Protein AF-A0A8T0BII1-F1 (afdb_monomer_lite)

Secondary structure (DSSP, 8-state):
-HHHHHHHHHHHHHHTTS-HHHHHHHHHHT-STT---HHHHHHHTTGGGS-HHHHHHHHHHH-SS-SSS--HHHHHTHHHHH-TTPPPPPHHHHHHHHHHH-SS---

Structure (mmCIF, N/CA/C/O backbone):
data_AF-A0A8T0BII1-F1
#
_entry.id   AF-A0A8T0BII1-F1
#
loop_
_atom_site.group_PDB
_atom_site.id
_atom_site.type_symbol
_atom_site.label_atom_id
_atom_site.label_alt_id
_atom_si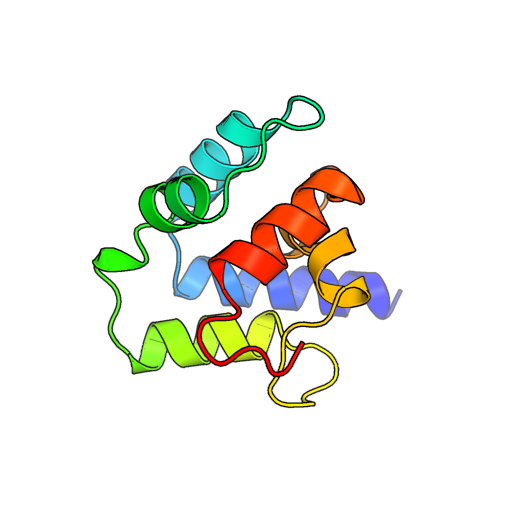te.label_comp_id
_atom_site.label_asym_id
_atom_site.label_entity_id
_atom_site.label_seq_id
_atom_site.pdbx_PDB_ins_code
_atom_site.Cartn_x
_atom_site.Cartn_y
_atom_site.Cartn_z
_atom_site.occupancy
_atom_site.B_iso_or_equiv
_atom_site.auth_seq_id
_atom_site.auth_comp_id
_atom_site.auth_asym_id
_atom_site.auth_atom_id
_atom_site.pdbx_PDB_model_num
ATOM 1 N N . ASP A 1 1 ? -17.172 -20.540 -1.242 1.00 54.38 1 ASP A N 1
ATOM 2 C CA . ASP A 1 1 ? -17.619 -19.129 -1.257 1.00 54.38 1 ASP A CA 1
ATOM 3 C C . ASP A 1 1 ? -17.373 -18.253 -0.027 1.00 54.38 1 ASP A C 1
ATOM 5 O O . ASP A 1 1 ? -17.680 -17.069 -0.089 1.00 54.38 1 ASP A O 1
ATOM 9 N N . LYS A 1 2 ? -16.744 -18.720 1.064 1.00 46.16 2 LYS A N 1
ATOM 10 C CA . LYS A 1 2 ? -16.380 -17.819 2.183 1.00 46.16 2 LYS A CA 1
ATOM 11 C C . LYS A 1 2 ? -15.301 -16.787 1.811 1.00 46.16 2 LYS A C 1
ATOM 13 O O . LYS A 1 2 ? -15.339 -15.673 2.319 1.00 46.16 2 LYS A O 1
ATOM 18 N N . GLN A 1 3 ? -14.400 -17.129 0.882 1.00 50.59 3 GLN A N 1
ATOM 19 C CA . GLN A 1 3 ? -13.415 -16.190 0.328 1.00 50.59 3 GLN A CA 1
ATOM 20 C C . GLN A 1 3 ? -14.083 -15.011 -0.395 1.00 50.59 3 GLN A C 1
ATOM 22 O O . GLN A 1 3 ? -13.679 -13.878 -0.176 1.00 50.59 3 GLN A O 1
ATOM 27 N N . ILE A 1 4 ? -15.138 -15.246 -1.189 1.00 52.38 4 ILE A N 1
ATOM 28 C CA . ILE A 1 4 ? -15.838 -14.165 -1.906 1.00 52.38 4 ILE A CA 1
ATOM 29 C C . ILE A 1 4 ? -16.488 -13.192 -0.916 1.00 52.38 4 ILE A C 1
ATOM 31 O O . ILE A 1 4 ? -16.379 -11.979 -1.085 1.00 52.38 4 ILE A O 1
ATOM 35 N N . ILE A 1 5 ? -17.102 -13.705 0.155 1.00 56.69 5 ILE A N 1
ATOM 36 C CA . ILE A 1 5 ? -17.719 -12.870 1.196 1.00 56.69 5 ILE A CA 1
ATOM 37 C C . ILE A 1 5 ? -16.653 -12.052 1.943 1.00 56.69 5 ILE A C 1
ATOM 39 O O . ILE A 1 5 ? -16.830 -10.850 2.124 1.00 56.69 5 ILE A O 1
ATOM 43 N N . PHE A 1 6 ? -15.528 -12.669 2.321 1.00 57.06 6 PHE A N 1
ATOM 44 C CA . PHE A 1 6 ? -14.435 -11.990 3.027 1.00 57.06 6 PHE A CA 1
ATOM 45 C C . PHE A 1 6 ? -13.783 -10.890 2.171 1.00 57.06 6 PHE A C 1
ATOM 47 O O . PHE A 1 6 ? -13.605 -9.770 2.643 1.00 57.06 6 PHE A O 1
ATOM 54 N N . LEU A 1 7 ? -13.529 -11.164 0.884 1.00 52.75 7 LEU A N 1
ATOM 55 C CA . LEU A 1 7 ? -13.013 -10.168 -0.062 1.00 52.75 7 LEU A CA 1
ATOM 56 C C . LEU A 1 7 ? -14.008 -9.029 -0.331 1.00 52.75 7 LEU A C 1
ATOM 58 O O . LEU A 1 7 ? -13.593 -7.885 -0.493 1.00 52.75 7 LEU A O 1
ATOM 62 N N . THR A 1 8 ? -15.315 -9.308 -0.364 1.00 54.97 8 THR A N 1
ATOM 63 C CA . THR A 1 8 ? -16.337 -8.265 -0.570 1.00 54.97 8 THR A CA 1
ATOM 64 C C . THR A 1 8 ? -16.448 -7.344 0.650 1.00 54.97 8 THR A C 1
ATOM 66 O O . THR A 1 8 ? -16.583 -6.133 0.490 1.00 54.97 8 THR A O 1
ATOM 69 N N . LEU A 1 9 ? -16.318 -7.893 1.863 1.00 55.53 9 LEU A N 1
ATOM 70 C CA . LEU A 1 9 ? -16.308 -7.119 3.109 1.00 55.53 9 LEU A CA 1
ATOM 71 C C . LEU A 1 9 ? -15.058 -6.236 3.239 1.00 55.53 9 LEU A C 1
ATOM 73 O O . LEU A 1 9 ? -15.182 -5.073 3.618 1.00 55.53 9 LEU A O 1
ATOM 77 N N . LEU A 1 10 ? -13.876 -6.739 2.860 1.00 55.44 10 LEU A N 1
ATOM 78 C CA . LEU A 1 10 ? -12.643 -5.938 2.859 1.00 55.44 10 LEU A CA 1
ATOM 79 C C . LEU A 1 10 ? -12.743 -4.740 1.895 1.00 55.44 10 LEU A C 1
ATOM 81 O O . LEU A 1 10 ? -12.296 -3.637 2.207 1.00 55.44 10 LEU A O 1
ATOM 85 N N . LYS A 1 11 ? -13.407 -4.947 0.748 1.00 53.31 11 LYS A N 1
ATOM 86 C CA . LYS A 1 11 ? -13.654 -3.916 -0.270 1.00 53.31 11 LYS A CA 1
ATOM 87 C C . LYS A 1 11 ? -14.554 -2.790 0.237 1.00 53.31 11 LYS A C 1
ATOM 89 O O . LYS A 1 11 ? -14.358 -1.650 -0.168 1.00 53.31 11 LYS A O 1
ATOM 94 N N . MET A 1 12 ? -15.512 -3.099 1.116 1.00 53.16 12 MET A N 1
ATOM 95 C CA . MET A 1 12 ? -16.346 -2.090 1.783 1.00 53.16 12 MET A CA 1
ATOM 96 C C . MET A 1 12 ? -15.576 -1.347 2.882 1.00 53.16 12 MET A C 1
ATOM 98 O O . MET A 1 12 ? -15.762 -0.150 3.046 1.00 53.16 12 MET A O 1
ATOM 102 N N . ALA A 1 13 ? -14.649 -2.015 3.569 1.00 64.19 13 ALA A N 1
ATOM 103 C CA . ALA A 1 13 ? -13.889 -1.397 4.652 1.00 64.19 13 ALA A CA 1
ATOM 104 C C . ALA A 1 13 ? -12.870 -0.351 4.161 1.00 64.19 13 ALA A C 1
ATOM 106 O O . ALA A 1 13 ? -12.713 0.692 4.787 1.00 64.19 13 ALA A O 1
ATOM 107 N N . PHE A 1 14 ? -12.195 -0.577 3.027 1.00 67.44 14 PHE A N 1
ATOM 108 C CA . PHE A 1 14 ? -11.225 0.394 2.497 1.00 67.44 14 PHE A CA 1
ATOM 109 C C . PHE A 1 14 ? -11.877 1.660 1.923 1.00 67.44 14 PHE A C 1
ATOM 111 O O . PHE A 1 14 ? -11.302 2.742 2.042 1.00 67.44 14 PHE A O 1
ATOM 118 N N . ILE A 1 15 ? -13.069 1.547 1.325 1.00 63.69 15 ILE A N 1
ATOM 119 C CA . ILE A 1 15 ? -13.789 2.692 0.734 1.00 63.69 15 ILE A CA 1
ATOM 120 C C . ILE A 1 15 ? -14.419 3.620 1.781 1.00 63.69 15 ILE A C 1
ATOM 122 O O . ILE A 1 15 ? -14.710 4.770 1.462 1.00 63.69 15 ILE A O 1
ATOM 126 N N . ASP A 1 16 ? -14.582 3.159 3.025 1.00 70.25 16 ASP A N 1
ATOM 127 C CA . ASP A 1 16 ? -14.995 4.021 4.140 1.00 70.25 16 ASP A CA 1
ATOM 128 C C . ASP A 1 16 ? -13.903 5.047 4.491 1.00 70.25 16 ASP A C 1
ATOM 130 O O . ASP A 1 16 ? -14.192 6.147 4.966 1.00 70.25 16 ASP A O 1
ATOM 134 N N . PHE A 1 17 ? -12.638 4.709 4.217 1.00 73.81 17 PHE A N 1
ATOM 135 C CA . PHE A 1 17 ? -11.486 5.565 4.503 1.00 73.81 17 PHE A CA 1
ATOM 136 C C . PHE A 1 17 ? -10.898 6.219 3.253 1.00 73.81 17 PHE A C 1
ATOM 138 O O . PHE A 1 17 ? -10.364 7.327 3.344 1.00 73.81 17 PHE A O 1
ATOM 145 N N . LEU A 1 18 ? -10.979 5.574 2.091 1.00 82.56 18 LEU A N 1
ATOM 146 C CA . LEU A 1 18 ? -10.343 6.016 0.852 1.00 82.56 18 LEU A CA 1
ATOM 147 C C . LEU A 1 18 ? -11.384 6.293 -0.233 1.00 82.56 18 LEU A C 1
ATOM 149 O O . LEU A 1 18 ? -12.306 5.511 -0.449 1.00 82.56 18 LEU A O 1
ATOM 153 N N . ALA A 1 19 ? -11.206 7.383 -0.978 1.00 87.31 19 ALA A N 1
ATOM 154 C CA . ALA A 1 19 ? -12.101 7.690 -2.084 1.00 87.31 19 ALA A CA 1
ATOM 155 C C . ALA A 1 19 ? -11.950 6.654 -3.212 1.00 87.31 19 ALA A C 1
ATOM 157 O O . ALA A 1 19 ? -10.844 6.342 -3.656 1.00 87.31 19 ALA A O 1
ATOM 158 N N . ALA A 1 20 ? -13.075 6.158 -3.734 1.00 85.62 20 ALA A N 1
ATOM 159 C CA . ALA A 1 20 ? -13.078 5.188 -4.831 1.00 85.62 20 ALA A CA 1
ATOM 160 C C . ALA A 1 20 ? -12.376 5.716 -6.101 1.00 85.62 20 ALA A C 1
ATOM 162 O O . ALA A 1 20 ? -11.751 4.944 -6.832 1.00 85.62 20 ALA A O 1
ATOM 163 N N . SER A 1 21 ? -12.442 7.031 -6.352 1.00 89.25 21 SER A N 1
ATOM 164 C CA . SER A 1 21 ? -11.699 7.692 -7.433 1.00 89.25 21 SER A CA 1
ATOM 165 C C . SER A 1 21 ? -10.192 7.553 -7.251 1.00 89.25 21 SER A C 1
ATOM 167 O O . SER A 1 21 ? -9.494 7.192 -8.195 1.00 89.25 21 SER A O 1
ATOM 169 N N . ASP A 1 22 ? -9.707 7.784 -6.035 1.00 91.56 22 ASP A N 1
ATOM 170 C CA . ASP A 1 22 ? -8.285 7.784 -5.698 1.00 91.56 22 ASP A CA 1
ATOM 171 C C . ASP A 1 22 ? -7.725 6.364 -5.782 1.00 91.56 22 ASP A C 1
ATOM 173 O O . ASP A 1 22 ? -6.661 6.151 -6.362 1.00 91.56 22 ASP A O 1
ATOM 177 N N . ILE A 1 23 ? -8.499 5.374 -5.319 1.00 89.88 23 ILE A N 1
ATOM 178 C CA . ILE A 1 23 ? -8.195 3.952 -5.517 1.00 89.88 23 ILE A CA 1
ATOM 179 C C . ILE A 1 23 ? -8.071 3.629 -7.009 1.00 89.88 23 ILE A C 1
ATOM 181 O O . ILE A 1 23 ? -7.087 3.024 -7.435 1.00 89.88 23 ILE A O 1
ATOM 185 N N . SER A 1 24 ? -9.049 4.041 -7.819 1.00 91.00 24 SER A N 1
ATOM 186 C CA . SER A 1 24 ? -9.031 3.787 -9.262 1.00 91.00 24 SER A CA 1
ATOM 187 C C . SER A 1 24 ? -7.815 4.431 -9.934 1.00 91.00 24 SER A C 1
ATOM 189 O O . SER A 1 24 ? -7.130 3.776 -10.722 1.00 91.00 24 SER A O 1
ATOM 191 N N . PHE A 1 25 ? -7.489 5.683 -9.597 1.00 93.44 25 PHE A N 1
ATOM 192 C CA . PHE A 1 25 ? -6.308 6.368 -10.124 1.00 93.44 25 PHE A CA 1
ATOM 193 C C . PHE A 1 25 ? -5.005 5.682 -9.710 1.00 93.44 25 PHE A C 1
ATOM 195 O O . PHE A 1 25 ? -4.170 5.416 -10.576 1.00 93.44 25 PHE A O 1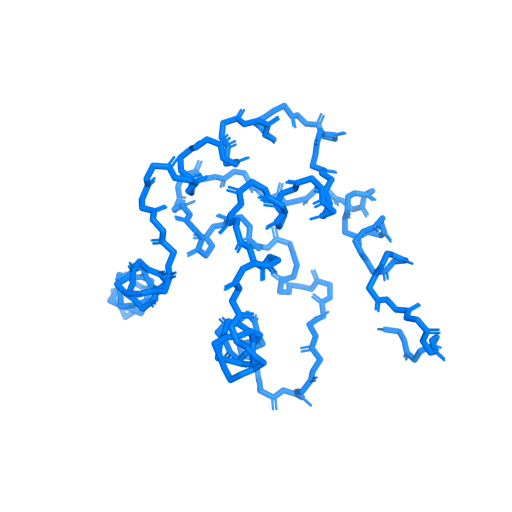
ATOM 202 N N . ALA A 1 26 ? -4.855 5.333 -8.431 1.00 93.50 26 ALA A N 1
ATOM 203 C CA . ALA A 1 26 ? -3.662 4.673 -7.912 1.00 93.50 26 ALA A CA 1
ATOM 204 C C . ALA A 1 26 ? -3.441 3.295 -8.561 1.00 93.50 26 ALA A C 1
ATOM 206 O O . ALA A 1 26 ? -2.334 2.990 -9.001 1.00 93.50 26 ALA A O 1
ATOM 207 N N . ILE A 1 27 ? -4.503 2.491 -8.701 1.00 93.12 27 ILE A N 1
ATOM 208 C CA . ILE A 1 27 ? -4.443 1.184 -9.373 1.00 93.12 27 ILE A CA 1
ATOM 209 C C . ILE A 1 27 ? -4.130 1.339 -10.861 1.00 93.12 27 ILE A C 1
ATOM 211 O O . ILE A 1 27 ? -3.325 0.586 -11.406 1.00 93.12 27 ILE A O 1
ATOM 215 N N . ASN A 1 28 ? -4.736 2.318 -11.536 1.00 93.88 28 ASN A N 1
ATOM 216 C CA . ASN A 1 28 ? -4.458 2.571 -12.948 1.00 93.88 28 ASN A CA 1
ATOM 217 C C . ASN A 1 28 ? -3.004 3.001 -13.186 1.00 93.88 28 ASN A C 1
ATOM 219 O O . ASN A 1 28 ? -2.412 2.572 -14.176 1.00 93.88 28 ASN A O 1
ATOM 223 N N . ALA A 1 29 ? -2.426 3.791 -12.278 1.00 94.31 29 ALA A N 1
ATOM 224 C CA . ALA A 1 29 ? -1.047 4.260 -12.368 1.00 94.31 29 ALA A CA 1
ATOM 225 C C . ALA A 1 29 ? -0.009 3.128 -12.264 1.00 94.31 29 ALA A C 1
ATOM 227 O O . ALA A 1 29 ? 1.059 3.244 -12.858 1.00 94.31 29 ALA A O 1
ATOM 228 N N . CYS A 1 30 ? -0.322 2.023 -11.573 1.00 93.31 30 CYS A N 1
ATOM 229 C CA . CYS A 1 30 ? 0.588 0.885 -11.395 1.00 93.31 30 CYS A CA 1
ATOM 230 C C . CYS A 1 30 ? 0.202 -0.375 -12.201 1.00 93.31 30 CYS A C 1
ATOM 232 O O . CYS A 1 30 ? 0.665 -1.484 -11.907 1.00 93.31 30 CYS A O 1
ATOM 234 N N . LYS A 1 31 ? -0.634 -0.231 -13.243 1.00 92.44 31 LYS A N 1
ATOM 235 C CA . LYS A 1 31 ? -1.088 -1.350 -14.094 1.00 92.44 31 LYS A CA 1
ATOM 236 C C . LYS A 1 31 ? 0.045 -2.080 -14.810 1.00 92.44 31 LYS A C 1
ATOM 238 O O . LYS A 1 31 ? -0.039 -3.293 -14.996 1.00 92.44 31 LYS A O 1
ATOM 243 N N . ALA A 1 32 ? 1.080 -1.357 -15.229 1.00 94.25 32 ALA A N 1
ATOM 244 C CA . ALA A 1 32 ? 2.221 -1.962 -15.900 1.00 94.25 32 ALA A CA 1
ATOM 245 C C . ALA A 1 32 ? 3.040 -2.808 -14.913 1.00 94.25 32 ALA A C 1
ATOM 247 O O . ALA A 1 32 ? 3.121 -2.502 -13.721 1.00 94.25 32 ALA A O 1
ATOM 248 N N . LYS A 1 33 ? 3.662 -3.876 -15.408 1.00 92.19 33 LYS A N 1
ATOM 249 C CA . LYS A 1 33 ? 4.611 -4.666 -14.621 1.00 92.19 33 LYS A CA 1
ATOM 250 C C . LYS A 1 33 ? 5.761 -3.766 -14.143 1.00 92.19 33 LYS A C 1
ATOM 252 O O . LYS A 1 33 ? 6.222 -2.930 -14.914 1.00 92.19 33 LYS A O 1
ATOM 257 N N . ASP A 1 34 ? 6.198 -3.949 -12.897 1.00 91.81 34 ASP A N 1
ATOM 258 C CA . ASP A 1 34 ? 7.319 -3.220 -12.280 1.00 91.81 34 ASP A CA 1
ATOM 259 C C . ASP A 1 34 ? 7.124 -1.686 -12.220 1.00 91.81 34 ASP A C 1
ATOM 261 O O . ASP A 1 34 ? 8.087 -0.927 -12.135 1.00 91.81 34 ASP A O 1
ATOM 265 N N . SER A 1 35 ? 5.869 -1.215 -12.264 1.00 94.00 35 SER A N 1
ATOM 266 C CA . SER A 1 35 ? 5.516 0.214 -12.179 1.00 94.00 35 SER A CA 1
ATOM 267 C C . SER A 1 35 ? 4.995 0.645 -10.807 1.00 94.00 35 SER A C 1
ATOM 269 O O . SER A 1 35 ? 4.723 1.827 -10.591 1.00 94.00 35 SER A O 1
ATOM 271 N N . PHE A 1 36 ? 4.828 -0.291 -9.869 1.00 94.56 36 PHE A N 1
ATOM 272 C CA . PHE A 1 36 ? 4.368 0.042 -8.529 1.00 94.56 36 PHE A CA 1
ATOM 273 C C . PHE A 1 36 ? 5.447 0.802 -7.747 1.00 94.56 36 PHE A C 1
ATOM 275 O O . PHE A 1 36 ? 6.592 0.366 -7.641 1.00 94.56 36 PHE A O 1
ATOM 282 N N . ASN A 1 37 ? 5.055 1.929 -7.148 1.00 91.31 37 ASN A N 1
ATOM 283 C CA . ASN A 1 37 ? 5.879 2.686 -6.214 1.00 91.31 37 ASN A CA 1
ATOM 284 C C . ASN A 1 37 ? 5.066 2.977 -4.940 1.00 91.31 37 ASN A C 1
ATOM 286 O O . ASN A 1 37 ? 4.057 3.681 -5.038 1.00 91.31 37 ASN A O 1
ATOM 290 N N . PRO A 1 38 ? 5.499 2.508 -3.753 1.00 88.69 38 PRO A N 1
ATOM 291 C CA . PRO A 1 38 ? 4.735 2.667 -2.515 1.00 88.69 38 PRO A CA 1
ATOM 292 C C . PRO A 1 38 ? 4.449 4.132 -2.172 1.00 88.69 38 PRO A C 1
ATOM 294 O O . PRO A 1 38 ? 3.317 4.492 -1.854 1.00 88.69 38 PRO A O 1
ATOM 297 N N . LYS A 1 39 ? 5.457 5.008 -2.290 1.00 87.12 39 LYS A N 1
ATOM 298 C CA . LYS A 1 39 ? 5.332 6.431 -1.935 1.00 87.12 39 LYS A CA 1
ATOM 299 C C . LYS A 1 39 ? 4.307 7.129 -2.821 1.00 87.12 39 LYS A C 1
ATOM 301 O O . LYS A 1 39 ? 3.432 7.828 -2.315 1.00 87.12 39 LYS A O 1
ATOM 306 N N . THR A 1 40 ? 4.391 6.920 -4.134 1.00 91.06 40 THR A N 1
ATOM 307 C CA . THR A 1 40 ? 3.440 7.505 -5.089 1.00 91.06 40 THR A CA 1
ATOM 308 C C . THR A 1 40 ? 2.041 6.927 -4.905 1.00 91.06 40 THR A C 1
ATOM 310 O O . THR A 1 40 ? 1.076 7.687 -4.896 1.00 91.06 40 THR A O 1
ATOM 313 N N . PHE A 1 41 ? 1.922 5.612 -4.705 1.00 92.06 41 PHE A N 1
ATOM 314 C CA . PHE A 1 41 ? 0.638 4.943 -4.509 1.00 92.06 41 PHE A CA 1
ATOM 315 C C . PHE A 1 41 ? -0.092 5.480 -3.271 1.00 92.06 41 PHE A C 1
ATOM 317 O O . PHE A 1 41 ? -1.241 5.907 -3.365 1.00 92.06 41 PHE A O 1
ATOM 324 N N . PHE A 1 42 ? 0.590 5.565 -2.126 1.00 88.81 42 PHE A N 1
ATOM 325 C CA . PHE A 1 42 ? -0.010 6.102 -0.905 1.00 88.81 42 PHE A CA 1
ATOM 326 C C . PHE A 1 42 ? -0.318 7.602 -0.980 1.00 88.81 42 PHE A C 1
ATOM 328 O O . PHE A 1 42 ? -1.314 8.054 -0.412 1.00 88.81 42 PHE A O 1
ATOM 335 N N . ALA A 1 43 ? 0.494 8.377 -1.705 1.00 90.12 43 ALA A N 1
ATOM 336 C CA . ALA A 1 43 ? 0.198 9.782 -1.969 1.00 90.12 43 ALA A CA 1
ATOM 337 C C . ALA A 1 43 ? -1.066 9.946 -2.831 1.00 90.12 43 ALA A C 1
ATOM 339 O O . ALA A 1 43 ? -1.894 10.804 -2.528 1.00 90.12 43 ALA A O 1
ATOM 340 N N . MET A 1 44 ? -1.243 9.106 -3.859 1.00 91.50 44 MET A N 1
ATOM 341 C CA . MET A 1 44 ? -2.443 9.098 -4.708 1.00 91.50 44 MET A CA 1
ATOM 342 C C . MET A 1 44 ? -3.699 8.712 -3.930 1.00 91.50 44 MET A C 1
ATOM 344 O O . MET A 1 44 ? -4.746 9.303 -4.155 1.00 91.50 44 MET A O 1
ATOM 348 N N . LEU A 1 45 ? -3.582 7.785 -2.978 1.00 89.75 45 LEU A N 1
ATOM 349 C CA . LEU A 1 45 ? -4.660 7.424 -2.055 1.00 89.75 45 LEU A CA 1
ATOM 350 C C . LEU A 1 45 ? -4.939 8.493 -0.981 1.00 89.75 45 LEU A C 1
ATOM 352 O O . LEU A 1 45 ? -5.831 8.323 -0.152 1.00 89.75 45 LEU A O 1
ATOM 356 N N . GLY A 1 46 ? -4.160 9.577 -0.945 1.00 88.50 46 GLY A N 1
ATOM 357 C CA . GLY A 1 46 ? -4.366 10.674 -0.008 1.00 88.50 46 GLY A CA 1
ATOM 358 C C . GLY A 1 46 ? -4.035 10.338 1.448 1.00 88.50 46 GLY A C 1
ATOM 359 O O . GLY A 1 46 ? -4.490 11.061 2.336 1.00 88.50 46 GLY A O 1
ATOM 360 N N . LEU A 1 47 ? -3.226 9.300 1.722 1.00 85.31 47 LEU A N 1
ATOM 361 C CA . LEU A 1 47 ? -2.878 8.915 3.102 1.00 85.31 47 LEU A CA 1
ATOM 362 C C . LEU A 1 47 ? -2.164 10.035 3.867 1.00 85.31 47 LEU A C 1
ATOM 364 O O . LEU A 1 47 ? -2.286 10.115 5.083 1.00 85.31 47 LEU A O 1
ATOM 368 N N . SER A 1 48 ? -1.477 10.945 3.172 1.00 83.38 48 SER A N 1
ATOM 369 C CA . SER A 1 48 ? -0.833 12.113 3.790 1.00 83.38 48 SER A CA 1
ATOM 370 C C . SER A 1 48 ? -1.811 13.073 4.476 1.00 83.38 48 SER A C 1
ATOM 372 O O . SER A 1 48 ? -1.393 13.879 5.301 1.00 83.38 48 SER A O 1
ATOM 374 N N . LYS A 1 49 ? -3.105 12.999 4.144 1.00 86.06 49 LYS A N 1
ATOM 375 C CA . LYS A 1 49 ? -4.172 13.816 4.740 1.00 86.06 49 LYS A CA 1
ATOM 376 C C . LYS A 1 49 ? -4.960 13.066 5.818 1.00 86.06 49 LYS A C 1
ATOM 378 O O . LYS A 1 49 ? -5.918 13.618 6.352 1.00 86.06 49 LYS A O 1
ATOM 383 N N . LYS A 1 50 ? -4.603 11.811 6.099 1.00 85.94 50 LYS A N 1
ATOM 384 C CA . LYS A 1 50 ? -5.300 10.949 7.055 1.00 85.94 50 LYS A CA 1
ATOM 385 C C . LYS A 1 50 ? -4.722 11.088 8.452 1.00 85.94 50 LYS A C 1
ATOM 387 O O . LYS A 1 50 ? -3.531 11.329 8.634 1.00 85.94 50 LYS A O 1
ATOM 392 N N . SER A 1 51 ? -5.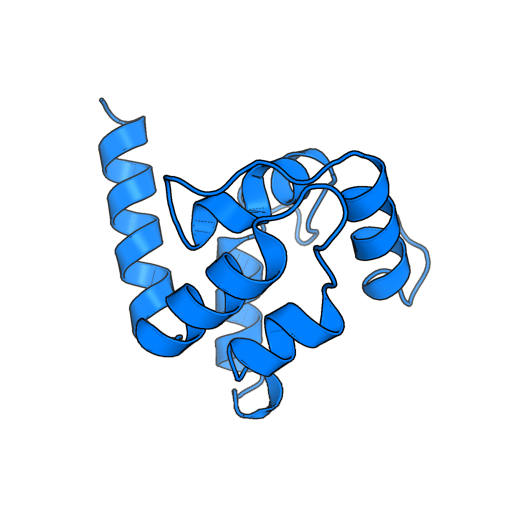582 10.925 9.450 1.00 88.31 51 SER A N 1
ATOM 393 C CA . SER A 1 51 ? -5.160 10.871 10.846 1.00 88.31 51 SER A CA 1
ATOM 394 C C . SER A 1 51 ? -4.363 9.594 11.132 1.00 88.31 51 SER A C 1
ATOM 396 O O . SER A 1 51 ? -4.536 8.567 10.474 1.00 88.31 51 SER A O 1
ATOM 398 N N . SER A 1 52 ? -3.533 9.611 12.177 1.00 85.88 52 SER A N 1
ATOM 399 C CA . SER A 1 52 ? -2.777 8.423 12.602 1.00 85.88 52 SER A CA 1
ATOM 400 C C . SER A 1 52 ? -3.683 7.229 12.932 1.00 85.88 52 SER A C 1
ATOM 402 O O . SER A 1 52 ? -3.276 6.086 12.744 1.00 85.88 52 SER A O 1
ATOM 404 N N . SER A 1 53 ? -4.916 7.474 13.395 1.00 86.62 53 SER A N 1
ATOM 405 C CA . SER A 1 53 ? -5.894 6.412 13.662 1.00 86.62 53 SER A CA 1
ATOM 406 C C . SER A 1 53 ? -6.387 5.748 12.375 1.00 86.62 53 SER A C 1
ATOM 408 O O . SER A 1 53 ? -6.428 4.522 12.310 1.00 86.62 53 SER A O 1
ATOM 410 N N . GLU A 1 54 ? -6.720 6.535 11.349 1.00 86.06 54 GLU A N 1
ATOM 411 C CA . GLU A 1 54 ? -7.128 6.012 10.036 1.00 86.06 54 GLU A CA 1
ATOM 412 C C . GLU A 1 54 ? -5.979 5.241 9.373 1.00 86.06 54 GLU A C 1
ATOM 414 O O . GLU A 1 54 ? -6.185 4.139 8.871 1.00 86.06 54 GLU A O 1
ATOM 419 N N . ILE A 1 55 ? -4.746 5.761 9.445 1.00 84.56 55 ILE A N 1
ATOM 420 C CA . ILE A 1 55 ? -3.554 5.062 8.936 1.00 84.56 55 ILE A CA 1
ATOM 421 C C . ILE A 1 55 ? -3.364 3.722 9.660 1.00 84.56 55 ILE A C 1
ATOM 423 O O . ILE A 1 55 ? -3.113 2.702 9.021 1.00 84.56 55 ILE A O 1
ATOM 427 N N . LYS A 1 56 ? -3.543 3.690 10.987 1.00 85.31 56 LYS A N 1
ATOM 428 C CA . LYS A 1 56 ? -3.440 2.456 11.777 1.00 85.31 56 LYS A CA 1
ATOM 429 C C . LYS A 1 56 ? -4.545 1.450 11.442 1.00 85.31 56 LYS A C 1
ATOM 431 O O . LYS A 1 56 ? -4.308 0.249 11.510 1.00 85.31 56 LYS A O 1
ATOM 436 N N . GLN A 1 57 ? -5.745 1.914 11.095 1.00 85.62 57 GLN A N 1
ATOM 437 C CA . GLN A 1 57 ? -6.822 1.039 10.626 1.00 85.62 57 GLN A CA 1
ATOM 438 C C . GLN A 1 57 ? -6.510 0.455 9.250 1.00 85.62 57 GLN A C 1
ATOM 440 O O . GLN A 1 57 ? -6.667 -0.747 9.077 1.00 85.62 57 GLN A O 1
ATOM 445 N N . ILE A 1 58 ? -5.999 1.268 8.321 1.00 84.44 58 ILE A N 1
ATOM 446 C CA . ILE A 1 58 ? -5.535 0.801 7.009 1.00 84.44 58 ILE A CA 1
ATOM 447 C C . ILE A 1 58 ? -4.445 -0.264 7.173 1.00 84.44 58 ILE A C 1
ATOM 449 O O . ILE A 1 58 ? -4.547 -1.325 6.568 1.00 84.44 58 ILE A O 1
ATOM 453 N N . PHE A 1 59 ? -3.452 -0.029 8.036 1.00 85.00 59 PHE A N 1
ATOM 454 C CA . PHE A 1 59 ? -2.395 -1.004 8.317 1.00 85.00 59 PHE A CA 1
ATOM 455 C C . PHE A 1 59 ? -2.965 -2.342 8.810 1.00 85.00 59 PHE A C 1
ATOM 457 O O . PHE A 1 59 ? -2.658 -3.384 8.247 1.00 85.00 59 PHE A O 1
ATOM 464 N N . LYS A 1 60 ? -3.889 -2.312 9.778 1.00 85.81 60 LYS A N 1
ATOM 465 C CA . LYS A 1 60 ? -4.566 -3.515 10.297 1.00 85.81 60 LYS A CA 1
ATOM 466 C C . LYS A 1 60 ? -5.426 -4.262 9.275 1.00 85.81 60 LYS A C 1
ATOM 468 O O . LYS A 1 60 ? -5.807 -5.395 9.534 1.00 85.81 60 LYS A O 1
ATOM 473 N N . MET A 1 61 ? -5.838 -3.613 8.187 1.00 83.56 61 MET A N 1
ATOM 474 C CA . MET A 1 61 ? -6.548 -4.292 7.099 1.00 83.56 61 MET A CA 1
ATOM 475 C C . MET A 1 61 ? -5.585 -4.985 6.130 1.00 83.56 61 MET A C 1
ATOM 477 O O . MET A 1 61 ? -6.006 -5.894 5.419 1.00 83.56 61 MET A O 1
ATOM 481 N N . LEU A 1 62 ? -4.332 -4.525 6.070 1.00 84.31 62 LEU A N 1
ATOM 482 C CA . LEU A 1 62 ? -3.278 -5.102 5.237 1.00 84.31 62 LEU A CA 1
ATOM 483 C C . LEU A 1 62 ? -2.569 -6.264 5.938 1.00 84.31 62 LEU A C 1
ATOM 485 O O . LEU A 1 62 ? -2.282 -7.246 5.270 1.00 84.31 62 LEU A O 1
ATOM 489 N N . ASP A 1 63 ? -2.358 -6.138 7.249 1.00 87.62 63 ASP A N 1
ATOM 490 C CA . ASP A 1 63 ? -1.893 -7.178 8.176 1.00 87.62 63 ASP A CA 1
ATOM 491 C C . ASP A 1 63 ? -3.038 -8.184 8.425 1.00 87.62 63 ASP A C 1
ATOM 493 O O . ASP A 1 63 ? -3.880 -8.027 9.319 1.00 87.62 63 ASP A O 1
ATOM 497 N N . GLN A 1 64 ? -3.156 -9.160 7.525 1.00 83.50 64 GLN A N 1
ATOM 498 C CA . GLN A 1 64 ? -4.220 -10.163 7.504 1.00 83.50 64 GLN A CA 1
ATOM 499 C C . GLN A 1 64 ? -4.025 -11.208 8.598 1.00 83.50 64 GLN A C 1
ATOM 501 O O . GLN A 1 64 ? -5.016 -11.687 9.170 1.00 83.50 64 GLN A O 1
ATOM 506 N N . ASP A 1 65 ? -2.774 -11.567 8.880 1.00 86.38 65 ASP A N 1
ATOM 507 C CA . ASP A 1 65 ? -2.430 -12.552 9.901 1.00 86.38 65 ASP A CA 1
ATOM 508 C C . ASP A 1 65 ? -2.391 -11.969 11.325 1.00 86.38 65 ASP A C 1
ATOM 510 O O . ASP A 1 65 ? -2.498 -12.719 12.302 1.00 86.38 65 ASP A O 1
ATOM 514 N N . LYS A 1 66 ? -2.403 -10.635 11.445 1.00 86.88 66 LYS A N 1
ATOM 515 C CA . LYS A 1 66 ? -2.372 -9.874 12.701 1.00 86.88 66 LYS A CA 1
ATOM 516 C C . LYS A 1 66 ? -1.067 -10.067 13.466 1.00 86.88 66 LYS A C 1
ATOM 518 O O . LYS A 1 66 ? -1.071 -9.993 14.702 1.00 86.88 66 LYS A O 1
ATOM 523 N N . SER A 1 67 ? 0.025 -10.314 12.751 1.00 88.56 67 SER A N 1
ATOM 524 C CA . SER A 1 67 ? 1.386 -10.368 13.286 1.00 88.56 67 SER A CA 1
ATOM 525 C C . SER A 1 67 ? 1.839 -9.010 13.829 1.00 88.56 67 SER A C 1
ATOM 527 O O . SER A 1 67 ? 2.669 -8.950 14.739 1.00 88.56 67 SER A O 1
ATOM 529 N N . GLY A 1 68 ? 1.251 -7.919 13.326 1.00 86.06 68 GLY A N 1
ATOM 530 C CA . GLY A 1 68 ? 1.702 -6.553 13.569 1.00 86.06 68 GLY A CA 1
ATOM 531 C C . GLY A 1 68 ? 2.680 -6.037 12.512 1.00 86.06 68 GLY A C 1
ATOM 532 O O . GLY A 1 68 ? 3.077 -4.874 12.607 1.00 86.06 68 GLY A O 1
ATOM 533 N N . PHE A 1 69 ? 3.013 -6.855 11.511 1.00 84.81 69 PHE A N 1
ATOM 534 C CA . PHE A 1 69 ? 3.883 -6.534 10.381 1.00 84.81 69 PHE A CA 1
ATOM 535 C C . PHE A 1 69 ? 3.137 -6.785 9.065 1.00 84.81 69 PHE A C 1
ATOM 537 O O . PHE A 1 69 ? 2.100 -7.434 9.064 1.00 84.81 69 PHE A O 1
ATOM 544 N N . ILE A 1 70 ? 3.618 -6.213 7.955 1.00 84.69 70 ILE A N 1
ATOM 545 C CA . ILE A 1 70 ? 3.090 -6.544 6.622 1.00 84.69 70 ILE A CA 1
ATOM 546 C C . ILE A 1 70 ? 4.161 -7.345 5.897 1.00 84.69 70 ILE A C 1
ATOM 548 O O . ILE A 1 70 ? 5.153 -6.781 5.429 1.00 84.69 70 ILE A O 1
ATOM 552 N N . GLU A 1 71 ? 3.950 -8.650 5.801 1.00 86.81 71 GLU A N 1
ATOM 553 C CA . GLU A 1 71 ? 4.955 -9.577 5.287 1.00 86.81 71 GLU A CA 1
ATOM 554 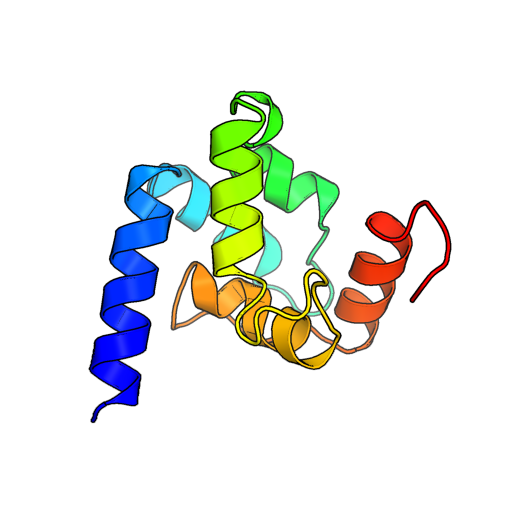C C . GLU A 1 71 ? 4.916 -9.704 3.753 1.00 86.81 71 GLU A C 1
ATOM 556 O O . GLU A 1 71 ? 4.006 -9.235 3.062 1.00 86.81 71 GLU A O 1
ATOM 561 N N . GLN A 1 72 ? 5.919 -10.380 3.184 1.00 88.25 72 GLN A N 1
ATOM 562 C CA . GLN A 1 72 ? 6.053 -10.570 1.736 1.00 88.25 72 GLN A CA 1
ATOM 563 C C . GLN A 1 72 ? 4.799 -11.183 1.082 1.00 88.25 72 GLN A C 1
ATOM 565 O O . GLN A 1 72 ? 4.396 -10.738 0.001 1.00 88.25 72 GLN A O 1
ATOM 570 N N . ASP A 1 73 ? 4.187 -12.180 1.721 1.00 87.69 73 ASP A N 1
ATOM 571 C CA . ASP A 1 73 ? 3.020 -12.887 1.181 1.00 87.69 73 ASP A CA 1
ATOM 572 C C . ASP A 1 73 ? 1.775 -11.984 1.143 1.00 87.69 73 ASP A C 1
ATOM 574 O O . ASP A 1 73 ? 0.986 -12.023 0.193 1.00 87.69 73 ASP A O 1
ATOM 578 N N . GLU A 1 74 ? 1.639 -11.090 2.121 1.00 89.00 74 GLU A N 1
ATOM 579 C CA . GLU A 1 74 ? 0.565 -10.097 2.179 1.00 89.00 74 GLU A CA 1
ATOM 580 C C . GLU A 1 74 ? 0.800 -8.971 1.166 1.00 89.00 74 GLU A C 1
ATOM 582 O O . GLU A 1 74 ? -0.126 -8.528 0.471 1.00 89.00 74 GLU A O 1
ATOM 587 N N . LEU A 1 75 ? 2.062 -8.558 0.998 1.00 90.25 75 LEU A N 1
ATOM 588 C CA . LEU A 1 75 ? 2.462 -7.592 -0.021 1.00 90.25 75 LEU A CA 1
ATOM 589 C C . LEU A 1 75 ? 2.212 -8.108 -1.439 1.00 90.25 75 LEU A C 1
ATOM 591 O O . LEU A 1 75 ? 1.846 -7.329 -2.323 1.00 90.25 75 LEU A O 1
ATOM 595 N N . GLN A 1 76 ? 2.345 -9.412 -1.682 1.00 91.69 76 GLN A N 1
ATOM 596 C CA . GLN A 1 76 ? 2.105 -9.990 -3.003 1.00 91.69 76 GLN A CA 1
ATOM 597 C C . GLN A 1 76 ? 0.685 -9.703 -3.517 1.00 91.69 76 GLN A C 1
ATOM 599 O O . GLN A 1 76 ? 0.510 -9.380 -4.698 1.00 91.69 76 GLN A O 1
ATOM 604 N N . ILE A 1 77 ? -0.318 -9.768 -2.639 1.00 89.88 77 ILE A N 1
ATOM 605 C CA . ILE A 1 77 ? -1.729 -9.505 -2.962 1.00 89.88 77 ILE A CA 1
ATOM 606 C C . ILE A 1 77 ? -2.178 -8.083 -2.594 1.00 89.88 77 ILE A C 1
ATOM 608 O O . ILE A 1 77 ? -3.360 -7.760 -2.702 1.00 89.88 77 ILE A O 1
ATOM 612 N N . PHE A 1 78 ? -1.245 -7.198 -2.233 1.00 90.38 78 PHE A N 1
ATOM 613 C CA . PHE A 1 78 ? -1.525 -5.850 -1.737 1.00 90.38 78 PHE A CA 1
ATOM 614 C C . PHE A 1 78 ? -2.506 -5.055 -2.610 1.00 90.38 78 PHE A C 1
ATOM 616 O O . PHE A 1 78 ? -3.493 -4.522 -2.107 1.00 90.38 78 PHE A O 1
ATOM 623 N N . LEU A 1 79 ? -2.289 -5.003 -3.931 1.00 91.19 79 LEU A N 1
ATOM 624 C CA . LEU A 1 79 ? -3.167 -4.252 -4.842 1.00 91.19 79 LEU A CA 1
ATOM 625 C C . LEU A 1 79 ? -4.587 -4.835 -4.912 1.00 91.19 79 LEU A C 1
ATOM 627 O O . LEU A 1 79 ? -5.544 -4.106 -5.183 1.00 91.19 79 LEU A O 1
ATOM 631 N N . GLN A 1 80 ? -4.737 -6.135 -4.651 1.00 89.19 80 GLN A N 1
ATOM 632 C CA . GLN A 1 80 ? -6.025 -6.825 -4.697 1.00 89.19 80 GLN A CA 1
ATOM 633 C C . GLN A 1 80 ? -6.929 -6.458 -3.521 1.00 89.19 80 GLN A C 1
ATOM 635 O O . GLN A 1 80 ? -8.151 -6.487 -3.679 1.00 89.19 80 GLN A O 1
ATOM 640 N N . ASN A 1 81 ? -6.349 -6.004 -2.403 1.00 85.19 81 ASN A N 1
ATOM 641 C CA . ASN A 1 81 ? -7.099 -5.433 -1.281 1.00 85.19 81 ASN A CA 1
ATOM 642 C C . ASN A 1 81 ? -7.866 -4.162 -1.691 1.00 85.19 81 ASN A C 1
ATOM 644 O O . ASN A 1 81 ? -8.941 -3.889 -1.162 1.00 85.19 81 ASN A O 1
ATOM 648 N N . PHE A 1 82 ? -7.358 -3.416 -2.679 1.00 86.06 82 PHE A N 1
ATOM 649 C CA . PHE A 1 82 ? -7.998 -2.206 -3.208 1.00 86.06 82 PHE A CA 1
ATOM 650 C C . PHE A 1 82 ? -8.871 -2.493 -4.437 1.00 86.06 82 PHE A C 1
ATOM 652 O O . PHE A 1 82 ? -9.915 -1.871 -4.634 1.00 86.06 82 PHE A O 1
ATOM 659 N N . SER A 1 83 ? -8.459 -3.436 -5.289 1.00 86.00 83 SER A N 1
ATOM 660 C CA . SER A 1 83 ? -9.213 -3.834 -6.476 1.00 86.00 83 SER A CA 1
ATOM 661 C C . SER A 1 83 ? -8.976 -5.299 -6.823 1.00 86.00 83 SER A C 1
ATOM 663 O O . SER A 1 83 ? -7.900 -5.672 -7.268 1.00 86.00 83 SER A O 1
ATOM 665 N N . GLN A 1 84 ? -10.019 -6.124 -6.715 1.00 81.56 84 GLN A N 1
ATOM 666 C CA . GLN A 1 84 ? -9.977 -7.569 -6.995 1.00 81.56 84 GLN A CA 1
ATOM 667 C C . GLN A 1 84 ? -9.368 -7.948 -8.363 1.00 81.56 84 GLN A C 1
ATOM 669 O O . GLN A 1 84 ? -8.817 -9.033 -8.506 1.00 81.56 84 GLN A O 1
ATOM 674 N N . GLY A 1 85 ? -9.475 -7.078 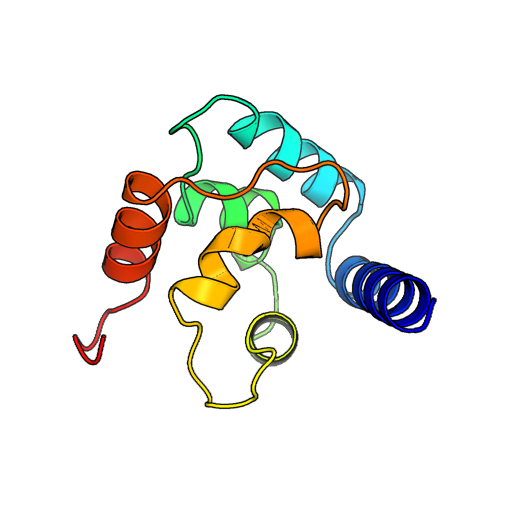-9.373 1.00 85.00 85 GLY A N 1
ATOM 675 C CA . GLY A 1 85 ? -8.904 -7.307 -10.707 1.00 85.00 85 GLY A CA 1
ATOM 676 C C . GLY A 1 85 ? -7.461 -6.823 -10.870 1.00 85.00 85 GLY A C 1
ATOM 677 O O . GLY A 1 85 ? -6.929 -6.864 -11.977 1.00 85.00 85 GLY A O 1
ATOM 678 N N . ALA A 1 86 ? -6.844 -6.304 -9.809 1.00 90.25 86 ALA A N 1
ATOM 679 C CA . ALA A 1 86 ? -5.467 -5.851 -9.851 1.00 90.25 86 ALA A CA 1
ATOM 680 C C . ALA A 1 86 ? -4.496 -7.036 -9.915 1.00 90.25 86 ALA A C 1
ATOM 682 O O . ALA A 1 86 ? -4.736 -8.125 -9.386 1.00 90.25 86 ALA A O 1
ATOM 683 N N . ARG A 1 87 ? -3.362 -6.799 -10.570 1.00 94.12 87 ARG A N 1
ATOM 684 C CA . ARG A 1 87 ? -2.251 -7.750 -10.601 1.00 94.12 87 ARG A CA 1
ATOM 685 C C . ARG A 1 87 ? -1.633 -7.912 -9.210 1.00 94.12 87 ARG A C 1
ATOM 687 O O . ARG A 1 87 ? -1.743 -7.022 -8.369 1.00 94.12 87 ARG A O 1
ATOM 694 N N . THR A 1 88 ? -0.920 -9.010 -9.008 1.00 94.06 88 THR A N 1
ATOM 695 C CA . THR A 1 88 ? -0.015 -9.158 -7.866 1.00 94.06 88 THR A CA 1
ATOM 696 C C . THR A 1 88 ? 1.225 -8.284 -8.049 1.00 94.06 88 THR A C 1
ATOM 698 O O . THR A 1 88 ? 1.608 -7.948 -9.182 1.00 94.06 88 THR A O 1
ATOM 701 N N . LEU A 1 89 ? 1.864 -7.923 -6.939 1.00 93.81 89 LEU A N 1
ATOM 702 C CA . LEU A 1 89 ? 3.184 -7.301 -6.983 1.00 93.81 89 LEU A CA 1
ATOM 703 C C . LEU A 1 89 ? 4.234 -8.321 -7.439 1.00 93.81 89 LEU A C 1
ATOM 705 O O . LEU A 1 89 ? 4.112 -9.523 -7.190 1.00 93.81 89 LEU A O 1
ATOM 709 N N . THR A 1 90 ? 5.254 -7.850 -8.151 1.00 94.19 90 THR A N 1
ATOM 710 C CA . THR A 1 90 ? 6.415 -8.675 -8.504 1.00 94.19 90 THR A CA 1
ATOM 711 C C . THR A 1 90 ? 7.365 -8.782 -7.313 1.00 94.19 90 THR A C 1
ATOM 713 O O . THR A 1 90 ? 7.360 -7.933 -6.426 1.00 94.19 90 THR A O 1
ATOM 716 N N . ALA A 1 91 ? 8.244 -9.788 -7.300 1.00 92.12 91 ALA A N 1
ATOM 717 C CA . ALA A 1 91 ? 9.266 -9.910 -6.255 1.00 92.12 91 ALA A CA 1
ATOM 718 C C . ALA A 1 91 ? 10.144 -8.646 -6.140 1.00 92.12 91 ALA A C 1
ATOM 720 O O . ALA A 1 91 ? 10.522 -8.241 -5.042 1.00 92.12 91 ALA A O 1
ATOM 721 N N . THR A 1 92 ? 10.430 -7.991 -7.270 1.00 91.88 92 THR A N 1
ATOM 722 C CA . THR A 1 92 ? 11.162 -6.719 -7.308 1.00 91.88 92 THR A CA 1
ATOM 723 C C . THR A 1 92 ? 10.390 -5.604 -6.607 1.00 91.88 92 THR A C 1
ATOM 725 O O . THR A 1 92 ? 10.968 -4.864 -5.813 1.00 91.88 92 THR A O 1
ATOM 728 N N . GLU A 1 93 ? 9.089 -5.491 -6.872 1.00 93.88 93 GLU A N 1
ATOM 729 C CA . GLU A 1 93 ? 8.227 -4.482 -6.252 1.00 93.88 93 GLU A CA 1
ATOM 730 C C . GLU A 1 93 ? 8.030 -4.735 -4.760 1.00 93.88 93 GLU A C 1
ATOM 732 O O . GLU A 1 93 ? 8.097 -3.785 -3.987 1.00 93.88 93 GLU A O 1
ATOM 737 N N . ILE A 1 94 ? 7.855 -5.993 -4.344 1.00 91.81 94 ILE A N 1
ATOM 738 C CA . ILE A 1 94 ? 7.741 -6.356 -2.926 1.00 91.81 94 ILE A CA 1
ATOM 739 C C . ILE A 1 94 ? 9.026 -5.981 -2.188 1.00 91.81 94 ILE A C 1
ATOM 741 O O . ILE A 1 94 ? 8.976 -5.308 -1.163 1.00 91.81 94 ILE A O 1
ATOM 745 N N . LYS A 1 95 ? 10.192 -6.313 -2.753 1.00 88.25 95 LYS A N 1
ATOM 746 C CA . LYS A 1 95 ? 11.479 -5.927 -2.167 1.00 88.25 95 LYS A CA 1
ATOM 747 C C . LYS A 1 95 ? 11.638 -4.408 -2.071 1.00 88.25 95 LYS A C 1
ATOM 749 O O . LYS A 1 95 ? 12.118 -3.908 -1.060 1.00 88.25 95 LYS A O 1
ATOM 754 N N . ALA A 1 96 ? 11.242 -3.668 -3.107 1.00 88.31 96 ALA A N 1
ATOM 755 C CA . ALA A 1 96 ? 11.275 -2.206 -3.085 1.00 88.31 96 ALA A CA 1
ATOM 756 C C . ALA A 1 96 ? 10.295 -1.615 -2.059 1.00 88.31 96 ALA A C 1
ATOM 758 O O . ALA A 1 96 ? 10.579 -0.567 -1.482 1.00 88.31 96 ALA A O 1
ATOM 759 N N . PHE A 1 97 ? 9.161 -2.280 -1.832 1.00 88.31 97 PHE A N 1
ATOM 760 C CA . PHE A 1 97 ? 8.190 -1.905 -0.814 1.00 88.31 97 PHE A CA 1
ATOM 761 C C . PHE A 1 97 ? 8.769 -2.108 0.584 1.00 88.31 97 PHE A C 1
ATOM 763 O O . PHE A 1 97 ? 8.839 -1.133 1.327 1.00 88.31 97 PHE A O 1
ATOM 770 N N . LEU A 1 98 ? 9.272 -3.305 0.894 1.00 85.81 98 LEU A N 1
ATOM 771 C CA . LEU A 1 98 ? 9.916 -3.597 2.176 1.00 85.81 98 LEU A CA 1
ATOM 772 C C . LEU A 1 98 ? 11.025 -2.584 2.461 1.00 85.81 98 LEU A C 1
ATOM 774 O O . LEU A 1 98 ? 10.931 -1.854 3.428 1.00 85.81 98 LEU A O 1
ATOM 778 N N . VAL A 1 99 ? 11.970 -2.374 1.539 1.00 84.12 99 VAL A N 1
ATOM 779 C CA . VAL A 1 99 ? 13.053 -1.381 1.717 1.00 84.12 99 VAL A CA 1
ATOM 780 C C . VAL A 1 99 ? 12.542 0.053 1.934 1.00 84.12 99 VAL A C 1
ATOM 782 O O . VAL A 1 99 ? 13.222 0.869 2.554 1.00 84.12 99 VAL A O 1
ATOM 785 N N . ALA A 1 100 ? 11.375 0.404 1.392 1.00 81.19 100 ALA A N 1
ATOM 786 C CA . ALA A 1 100 ? 10.792 1.730 1.578 1.00 81.19 100 ALA A CA 1
ATOM 787 C C . ALA A 1 100 ? 10.025 1.885 2.903 1.00 81.19 100 ALA A C 1
ATOM 789 O O . ALA A 1 100 ? 9.856 3.025 3.341 1.00 81.19 100 ALA A O 1
ATOM 790 N N . GLY A 1 101 ? 9.525 0.788 3.481 1.00 74.94 101 GLY A N 1
ATOM 791 C CA . GLY A 1 101 ? 8.750 0.762 4.727 1.00 74.94 101 GLY A CA 1
ATOM 792 C C . GLY A 1 101 ? 9.565 0.377 5.964 1.00 74.94 101 GLY A C 1
ATOM 793 O O . GLY A 1 101 ? 9.302 0.902 7.042 1.00 74.94 101 GLY A O 1
ATOM 794 N N . ASP A 1 102 ? 10.573 -0.469 5.780 1.00 77.81 102 ASP A N 1
ATOM 795 C CA . ASP A 1 102 ? 11.477 -1.017 6.789 1.00 77.81 102 ASP A CA 1
ATOM 796 C C . ASP A 1 102 ? 12.540 0.025 7.183 1.00 77.81 102 ASP A C 1
ATOM 798 O O . ASP A 1 102 ? 13.658 0.084 6.657 1.00 77.81 102 ASP A O 1
ATOM 802 N N . MET A 1 103 ? 12.140 0.953 8.054 1.00 64.88 103 MET A N 1
ATOM 803 C CA . MET A 1 103 ? 13.008 2.035 8.528 1.00 64.88 103 MET A CA 1
ATOM 804 C C . MET A 1 103 ? 13.930 1.599 9.674 1.00 64.88 103 MET A C 1
ATOM 806 O O . MET A 1 103 ? 14.978 2.221 9.869 1.00 64.88 103 MET A O 1
ATOM 810 N N . ASP A 1 104 ? 13.562 0.561 10.421 1.00 71.12 104 ASP A N 1
ATOM 811 C CA . ASP A 1 104 ? 14.285 0.003 11.568 1.00 71.12 104 ASP A CA 1
ATOM 812 C C . ASP A 1 104 ? 15.032 -1.308 11.272 1.00 71.12 104 ASP A C 1
ATOM 814 O O . ASP A 1 104 ? 15.864 -1.712 12.088 1.00 71.12 104 ASP A O 1
ATOM 818 N N . ARG A 1 105 ? 14.896 -1.856 10.058 1.00 70.75 105 ARG A N 1
ATOM 819 C CA . ARG A 1 105 ? 15.616 -3.033 9.541 1.00 70.75 105 ARG A CA 1
ATOM 820 C C . ARG A 1 105 ? 15.252 -4.338 10.234 1.00 70.75 105 ARG A C 1
ATOM 822 O O . ARG A 1 105 ? 16.137 -5.180 10.422 1.00 70.75 105 ARG A O 1
ATOM 829 N N . ASP A 1 106 ? 14.000 -4.491 10.642 1.00 69.75 106 ASP A N 1
ATOM 830 C CA . ASP A 1 106 ? 13.533 -5.709 11.303 1.00 69.75 106 ASP A CA 1
ATOM 831 C C . ASP A 1 106 ? 12.979 -6.768 10.339 1.00 69.75 106 ASP A C 1
ATOM 833 O O . ASP A 1 106 ? 12.924 -7.942 10.719 1.00 69.75 106 ASP A O 1
ATOM 837 N N . GLY A 1 107 ? 12.774 -6.403 9.069 1.00 53.34 107 GLY A N 1
ATOM 838 C CA . GLY A 1 107 ? 12.519 -7.327 7.960 1.00 53.34 107 GLY A CA 1
ATOM 839 C C . GLY A 1 107 ? 11.051 -7.445 7.604 1.00 53.34 107 GLY A C 1
ATOM 840 O O . GLY A 1 107 ? 10.639 -8.598 7.349 1.00 53.34 107 GLY A O 1
#

Foldseek 3Di:
DVVVVVLVVLQVVVCVLFPLVLLVVLLVQQQDAPRDDPVVSCVSRVVVVDDPVSVVVVQVSLPPVPPSDRDLVSQQCVNCSSPVPGHGHDPVRSVNVCVVVVPPVPD

pLDDT: mean 82.49, std 12.68, range [46.16, 94.56]

Organism: Silurus meridionalis (NCBI:txid175797)

InterPro domains:
  IPR002048 EF-hand domain [PF13499] (53-107)
  IPR002048 EF-hand domain [PS50222] (50-85)
  IPR002048 EF-hand domain [SM00054] (54-82)
  IPR008080 Parvalbumin [PTHR11653] (8-107)
  IPR011992 EF-hand domain pair [SSF47473] (23-107)
  IPR018247 EF-Hand 1, calcium-binding site [PS00018] (63-75)

Radius of gyration: 13.31 Å; chains: 1; bounding box: 33×33×30 Å

Sequence (107 aa):
DKQIIFLTLLKMAFIDFLAASDISFAINACKAKDSFN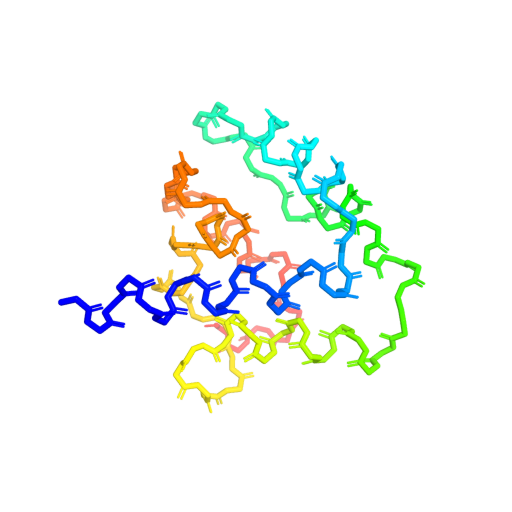PKTFFAMLGLSKKSSSEIKQIFKMLDQDKSGFIEQDELQIFLQNFSQGARTLTATEIKAFLVAGDMDRDG